Protein AF-A0A2W2DUC1-F1 (afdb_monomer_lite)

Secondary structure (DSSP, 8-state):
--EEEEEEEEEEEEEETTEEEEEEEEEEEE--TTSSSPEEEEEEEEEEEEEETTEEEEEEEEE-

Radius of gyration: 15.03 Å; chains: 1; bounding box: 31×21×43 Å

Sequence (64 aa):
MLSHPEVSSAGVITAEPSRVELLLYVNQYRRNVNTTGEKVDQNRVVLTLVAVDGEWRIAKAIAV

pLDDT: mean 86.63, std 15.23, range [52.31, 98.62]

Structure (mmCIF, N/CA/C/O backbone):
data_AF-A0A2W2DUC1-F1
#
_entry.id   AF-A0A2W2DUC1-F1
#
loop_
_atom_site.group_PDB
_atom_site.id
_atom_site.type_symbol
_atom_site.label_atom_id
_atom_site.label_alt_id
_atom_site.label_comp_id
_atom_site.label_asym_id
_atom_site.label_entity_id
_atom_site.label_seq_id
_atom_site.pdbx_PDB_ins_code
_atom_site.Cartn_x
_atom_site.Cartn_y
_atom_site.Cartn_z
_atom_site.occupancy
_atom_site.B_iso_or_equiv
_atom_site.auth_seq_id
_atom_site.auth_comp_id
_atom_site.auth_asym_id
_atom_site.auth_atom_id
_atom_site.pdbx_PDB_model_num
ATOM 1 N N . MET A 1 1 ? 17.594 -13.985 -13.541 1.00 60.69 1 MET A N 1
ATOM 2 C CA . MET A 1 1 ? 16.892 -12.707 -13.778 1.00 60.69 1 MET A CA 1
ATOM 3 C C . MET A 1 1 ? 16.785 -12.001 -12.437 1.00 60.69 1 MET A C 1
ATOM 5 O O . MET A 1 1 ? 16.164 -12.559 -11.548 1.00 60.69 1 MET A O 1
ATOM 9 N N . LEU A 1 2 ? 17.461 -10.865 -12.251 1.00 57.62 2 LEU A N 1
ATOM 10 C CA . LEU A 1 2 ? 17.317 -10.044 -11.044 1.00 57.62 2 LEU A CA 1
ATOM 11 C C . LEU A 1 2 ? 16.323 -8.928 -11.375 1.00 57.62 2 LEU A C 1
ATOM 13 O O . LEU A 1 2 ? 16.543 -8.188 -12.333 1.00 57.62 2 LEU A O 1
ATOM 17 N N . SER A 1 3 ? 15.222 -8.858 -10.632 1.00 67.94 3 SER A N 1
ATOM 18 C CA . SER A 1 3 ? 14.255 -7.762 -10.700 1.00 67.94 3 SER A CA 1
ATOM 19 C C . SER A 1 3 ? 14.253 -7.030 -9.368 1.00 67.94 3 SER A C 1
ATOM 21 O O . SER A 1 3 ? 14.066 -7.669 -8.332 1.00 67.94 3 SER A O 1
ATOM 23 N N . HIS A 1 4 ? 14.456 -5.716 -9.396 1.00 74.50 4 HIS A N 1
ATOM 24 C CA . HIS A 1 4 ? 14.377 -4.870 -8.208 1.00 74.50 4 HIS A CA 1
ATOM 25 C C . HIS A 1 4 ? 13.130 -3.985 -8.329 1.00 74.50 4 HIS A C 1
ATOM 27 O O . HIS A 1 4 ? 13.122 -3.082 -9.169 1.00 74.50 4 HIS A O 1
ATOM 33 N N . PRO A 1 5 ? 12.041 -4.289 -7.601 1.00 81.38 5 PRO A N 1
ATOM 34 C CA . PRO A 1 5 ? 10.884 -3.413 -7.543 1.00 81.38 5 PRO A CA 1
ATOM 35 C C . PRO A 1 5 ? 11.193 -2.212 -6.645 1.00 81.38 5 PRO A C 1
ATOM 37 O O . PRO A 1 5 ? 11.618 -2.375 -5.504 1.00 81.38 5 PRO A O 1
ATOM 40 N N . GLU A 1 6 ? 10.939 -1.015 -7.149 1.00 89.56 6 GLU A N 1
ATOM 41 C CA . GLU A 1 6 ? 11.068 0.243 -6.422 1.00 89.56 6 GLU A CA 1
ATOM 42 C C . GLU A 1 6 ? 9.715 0.956 -6.429 1.00 89.56 6 GLU A C 1
ATOM 44 O O . GLU A 1 6 ? 9.090 1.099 -7.481 1.00 89.56 6 GLU A O 1
ATOM 49 N N . VAL A 1 7 ? 9.250 1.412 -5.265 1.00 91.88 7 VAL A N 1
ATOM 50 C CA . VAL A 1 7 ? 8.077 2.291 -5.194 1.00 91.88 7 VAL A CA 1
ATOM 51 C C . VAL A 1 7 ? 8.517 3.691 -5.610 1.00 91.88 7 VAL A C 1
ATOM 53 O O . VAL A 1 7 ? 9.283 4.332 -4.900 1.00 91.88 7 VAL A O 1
ATOM 56 N N . SER A 1 8 ? 8.025 4.166 -6.750 1.00 93.50 8 SER A N 1
ATOM 57 C CA . SER A 1 8 ? 8.359 5.488 -7.287 1.00 93.50 8 SER A CA 1
ATOM 58 C C . SER A 1 8 ? 7.415 6.585 -6.797 1.00 93.50 8 SER A C 1
ATOM 60 O O . SER A 1 8 ? 7.790 7.754 -6.748 1.00 93.50 8 SER A O 1
ATOM 62 N N . SER A 1 9 ? 6.184 6.226 -6.424 1.00 94.94 9 SER A N 1
ATOM 63 C CA . SER A 1 9 ? 5.210 7.147 -5.838 1.00 94.94 9 SER A CA 1
ATOM 64 C C . SER A 1 9 ? 4.127 6.392 -5.066 1.00 94.94 9 SER A C 1
ATOM 66 O O . SER A 1 9 ? 3.842 5.227 -5.353 1.00 94.94 9 SER A O 1
ATOM 68 N N . ALA A 1 10 ? 3.500 7.071 -4.108 1.00 96.94 10 ALA A N 1
ATOM 69 C CA . ALA A 1 10 ? 2.366 6.568 -3.346 1.00 96.94 10 ALA A CA 1
ATOM 70 C C . ALA A 1 10 ? 1.288 7.653 -3.220 1.00 96.94 10 ALA A C 1
ATOM 72 O O . ALA A 1 10 ? 1.592 8.814 -2.952 1.00 96.94 10 ALA A O 1
ATOM 73 N N . GLY A 1 11 ? 0.028 7.261 -3.388 1.00 97.62 11 GLY A N 1
ATOM 74 C CA . GLY A 1 11 ? -1.146 8.093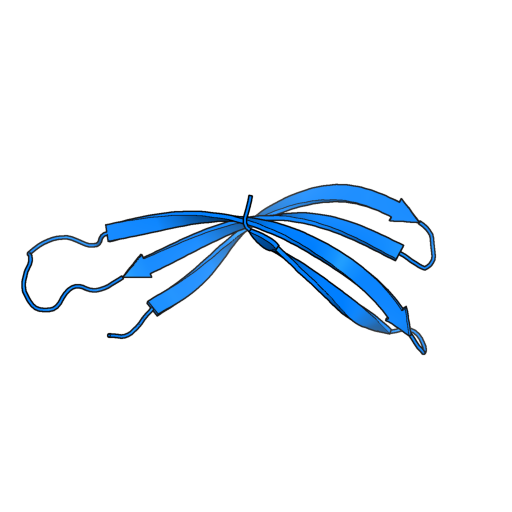 -3.143 1.00 97.62 11 GLY A CA 1
ATOM 75 C C . GLY A 1 11 ? -2.087 7.426 -2.147 1.00 97.62 11 GLY A C 1
ATOM 76 O O . GLY A 1 11 ? -2.223 6.204 -2.141 1.00 97.62 11 GLY A O 1
ATOM 77 N N . VAL A 1 12 ? -2.747 8.225 -1.313 1.00 98.06 12 VAL A N 1
ATOM 78 C CA . VAL A 1 12 ? -3.784 7.741 -0.394 1.00 98.06 12 VAL A CA 1
ATOM 79 C C . VAL A 1 12 ? -5.109 7.662 -1.147 1.00 98.06 12 VAL A C 1
ATOM 81 O O . VAL A 1 12 ? -5.547 8.656 -1.722 1.00 98.06 12 VAL A O 1
ATOM 84 N N . ILE A 1 13 ? -5.739 6.488 -1.146 1.00 98.12 13 ILE A N 1
ATOM 85 C CA . ILE A 1 13 ? -7.102 6.289 -1.657 1.00 98.12 13 ILE A CA 1
ATOM 86 C C . ILE A 1 13 ? -8.096 6.562 -0.523 1.00 98.12 13 ILE A C 1
ATOM 88 O O . ILE A 1 13 ? -8.972 7.411 -0.658 1.00 98.12 13 ILE A O 1
ATOM 92 N N . THR A 1 14 ? -7.928 5.879 0.613 1.00 98.25 14 THR A N 1
ATOM 93 C CA . THR A 1 14 ? -8.705 6.085 1.845 1.00 98.25 14 THR A CA 1
ATOM 94 C C . THR A 1 14 ? -7.799 5.987 3.069 1.00 98.25 14 THR A C 1
ATOM 96 O O . THR A 1 14 ? -6.792 5.274 3.054 1.00 98.25 14 THR A O 1
ATOM 99 N N . ALA A 1 15 ? -8.151 6.708 4.136 1.00 97.94 15 ALA A N 1
ATOM 100 C CA . ALA A 1 15 ? -7.453 6.649 5.414 1.00 97.94 15 ALA A CA 1
ATOM 101 C C . ALA A 1 15 ? -8.450 6.733 6.574 1.00 97.94 15 ALA A C 1
ATOM 103 O O . ALA A 1 15 ? -9.081 7.763 6.805 1.00 97.94 15 ALA A O 1
ATOM 104 N N . GLU A 1 16 ? -8.559 5.634 7.305 1.00 97.38 16 GLU A N 1
ATOM 105 C CA . GLU A 1 16 ? -9.337 5.481 8.527 1.00 97.38 16 GLU A CA 1
ATOM 106 C C . GLU A 1 16 ? -8.396 5.084 9.679 1.00 97.38 16 GLU A C 1
ATOM 108 O O . GLU A 1 16 ? -7.301 4.571 9.428 1.00 97.38 16 GLU A O 1
ATOM 113 N N . PRO A 1 17 ? -8.795 5.261 10.954 1.00 97.12 17 PRO A N 1
ATOM 114 C CA . PRO A 1 17 ? -7.917 4.987 12.096 1.00 97.12 17 PRO A CA 1
ATOM 115 C C . PRO A 1 17 ? -7.317 3.572 12.137 1.00 97.12 17 PRO A C 1
ATOM 117 O O . PRO A 1 17 ? -6.228 3.392 12.672 1.00 97.12 17 PRO A O 1
ATOM 120 N N . SER A 1 18 ? -8.008 2.573 11.578 1.00 97.31 18 SER A N 1
ATOM 121 C CA . SER A 1 18 ? -7.578 1.168 11.582 1.00 97.31 18 SER A CA 1
ATOM 122 C C . SER A 1 18 ? -7.333 0.574 10.193 1.00 97.31 18 SER A C 1
ATOM 124 O O . SER A 1 18 ? -6.934 -0.590 10.095 1.00 97.31 18 SER A O 1
ATOM 126 N N . ARG A 1 19 ? -7.548 1.342 9.115 1.00 98.19 19 ARG A N 1
ATOM 127 C CA . ARG A 1 19 ? -7.422 0.868 7.732 1.00 98.19 19 ARG A CA 1
ATOM 128 C C . ARG A 1 19 ? -6.971 1.980 6.794 1.00 98.19 19 ARG A C 1
ATOM 130 O O . ARG A 1 19 ? -7.544 3.062 6.785 1.00 98.19 19 ARG A O 1
ATOM 137 N N . VAL A 1 20 ? -5.991 1.686 5.948 1.00 98.50 20 VAL A N 1
ATOM 138 C CA . VAL A 1 20 ? -5.530 2.600 4.894 1.00 98.50 20 VAL A CA 1
ATOM 139 C C . VAL A 1 20 ? -5.481 1.850 3.572 1.00 98.50 20 VAL A C 1
ATOM 141 O O . VAL A 1 20 ? -5.021 0.709 3.513 1.00 98.50 20 VAL A O 1
ATOM 144 N N . GLU A 1 21 ? -5.931 2.494 2.503 1.00 98.56 21 GLU A N 1
ATOM 145 C CA . GLU A 1 21 ? -5.745 2.009 1.139 1.00 98.56 21 GLU A CA 1
ATOM 146 C C . GLU A 1 21 ? -4.851 2.978 0.374 1.00 98.56 21 GLU A C 1
ATOM 148 O O . GLU A 1 21 ? -5.095 4.185 0.344 1.00 98.56 21 GLU A O 1
ATOM 153 N N . LEU A 1 22 ? -3.803 2.440 -0.245 1.00 98.44 22 LEU A N 1
ATOM 154 C CA . LEU A 1 22 ? -2.814 3.196 -1.001 1.00 98.44 22 LEU A CA 1
ATOM 155 C C . LEU A 1 22 ? -2.812 2.747 -2.458 1.00 98.44 22 LEU A C 1
ATOM 157 O O . LEU A 1 22 ? -2.884 1.553 -2.741 1.00 98.44 22 LEU A O 1
ATOM 161 N N . LEU A 1 23 ? -2.645 3.698 -3.372 1.00 98.12 23 LEU A N 1
ATOM 162 C CA . LEU A 1 23 ? -2.212 3.437 -4.738 1.00 98.12 23 LEU A CA 1
ATOM 163 C C . LEU A 1 23 ? -0.694 3.614 -4.804 1.00 98.12 23 LEU A C 1
ATOM 165 O O . LEU A 1 23 ? -0.190 4.712 -4.580 1.00 98.12 23 LEU A O 1
ATOM 169 N N . LEU A 1 24 ? 0.030 2.552 -5.134 1.00 96.94 24 LEU A N 1
ATOM 170 C CA . LEU A 1 24 ? 1.477 2.565 -5.310 1.00 96.94 24 LEU A CA 1
ATOM 171 C C . LEU A 1 24 ? 1.826 2.489 -6.793 1.00 96.94 24 LEU A C 1
ATOM 173 O O . LEU A 1 24 ? 1.314 1.631 -7.513 1.00 96.94 24 LEU A O 1
ATOM 177 N N . TYR A 1 25 ? 2.745 3.345 -7.223 1.00 94.50 25 TYR A N 1
ATOM 178 C CA . TYR A 1 25 ? 3.435 3.223 -8.500 1.00 94.50 25 TYR A CA 1
ATOM 179 C C . TYR A 1 25 ? 4.751 2.491 -8.255 1.00 94.50 25 TYR A C 1
ATOM 181 O O . TYR A 1 25 ? 5.555 2.914 -7.424 1.00 94.50 25 TYR A O 1
ATOM 189 N N . VAL A 1 26 ? 4.954 1.372 -8.946 1.00 92.62 26 VAL A N 1
ATOM 190 C CA . VAL A 1 26 ? 6.098 0.482 -8.751 1.00 92.62 26 VAL A CA 1
ATOM 191 C C . VAL A 1 26 ? 6.846 0.327 -10.065 1.00 92.62 26 VAL A C 1
ATOM 193 O O . VAL A 1 26 ? 6.325 -0.236 -11.026 1.00 92.62 26 VAL A O 1
ATOM 196 N N . ASN A 1 27 ? 8.092 0.781 -10.087 1.00 88.94 27 ASN A N 1
ATOM 197 C CA . ASN A 1 27 ? 9.011 0.540 -11.185 1.00 88.94 27 ASN A CA 1
ATOM 198 C C . ASN A 1 27 ? 9.712 -0.799 -10.946 1.00 88.94 27 ASN A C 1
ATOM 200 O O . ASN A 1 27 ? 10.357 -0.997 -9.921 1.00 88.94 27 ASN A O 1
ATOM 204 N N . GLN A 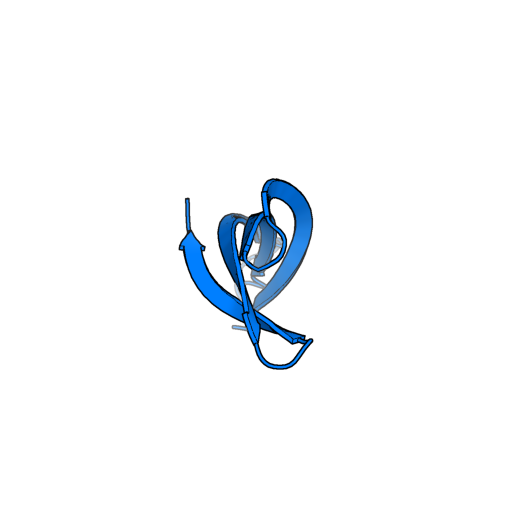1 28 ? 9.605 -1.732 -11.886 1.00 79.81 28 GLN A N 1
ATOM 205 C CA . GLN A 1 28 ? 10.360 -2.978 -11.865 1.00 79.81 28 GLN A CA 1
ATOM 206 C C . GLN A 1 28 ? 11.423 -2.952 -12.953 1.00 79.81 28 GLN A C 1
ATOM 208 O O . GLN A 1 28 ? 11.128 -3.088 -14.142 1.00 79.81 28 GLN A O 1
ATOM 213 N N . TYR A 1 29 ? 12.677 -2.821 -12.537 1.00 73.56 29 TYR A N 1
ATOM 214 C CA . TYR A 1 29 ? 13.813 -2.890 -13.445 1.00 73.56 29 TYR A CA 1
ATOM 215 C C . TYR A 1 29 ? 14.113 -4.353 -13.764 1.00 73.56 29 TYR A C 1
ATOM 217 O O . TYR A 1 29 ? 14.433 -5.145 -12.872 1.00 73.56 29 TYR A O 1
ATOM 225 N N . ARG A 1 30 ? 13.998 -4.741 -15.038 1.00 66.88 30 ARG A N 1
ATOM 226 C CA . ARG A 1 30 ? 14.377 -6.077 -15.515 1.00 66.88 30 ARG A CA 1
ATOM 227 C C . ARG A 1 30 ? 15.654 -5.962 -16.340 1.00 66.88 30 ARG A C 1
ATOM 229 O O . ARG A 1 30 ? 15.623 -5.488 -17.474 1.00 66.88 30 ARG A O 1
ATOM 236 N N . ARG A 1 31 ? 16.781 -6.444 -15.802 1.00 61.75 31 ARG A N 1
ATOM 237 C CA . ARG A 1 31 ? 18.029 -6.552 -16.574 1.00 61.75 31 ARG A CA 1
ATOM 238 C C . ARG A 1 31 ? 17.968 -7.808 -17.448 1.00 61.75 31 ARG A C 1
ATOM 240 O O . ARG A 1 31 ? 18.058 -8.928 -16.942 1.00 61.75 31 ARG A O 1
ATOM 247 N N . ASN A 1 32 ? 17.773 -7.619 -18.750 1.00 54.41 32 ASN A N 1
ATOM 248 C CA . ASN A 1 32 ? 17.735 -8.704 -19.724 1.00 54.41 32 ASN A CA 1
ATOM 249 C C . ASN A 1 32 ? 19.168 -8.999 -20.190 1.00 54.41 32 ASN A C 1
ATOM 251 O O . ASN A 1 32 ? 19.828 -8.125 -20.740 1.00 54.41 32 ASN A O 1
ATOM 255 N N . VAL A 1 33 ? 19.673 -10.210 -19.953 1.00 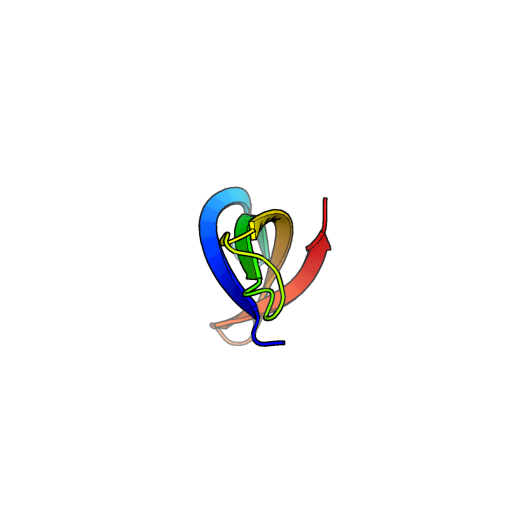57.56 33 VAL A N 1
ATOM 256 C CA . VAL A 1 33 ? 21.082 -10.566 -20.235 1.00 57.56 33 VAL A CA 1
ATOM 257 C C . VAL A 1 33 ? 21.422 -10.643 -21.733 1.00 57.56 33 VAL A C 1
ATOM 259 O O . VAL A 1 33 ? 22.591 -10.754 -22.076 1.00 57.56 33 VAL A O 1
ATOM 262 N N . ASN A 1 34 ? 20.421 -10.538 -22.617 1.00 56.53 34 ASN A N 1
ATOM 263 C CA . ASN A 1 34 ? 20.560 -10.728 -24.067 1.00 56.53 34 ASN A CA 1
ATOM 264 C C . ASN A 1 34 ? 20.194 -9.487 -24.908 1.00 56.53 34 ASN A C 1
ATOM 266 O O . ASN A 1 34 ? 20.073 -9.592 -26.127 1.00 56.53 34 ASN A O 1
ATOM 270 N N . THR A 1 35 ? 19.948 -8.318 -24.307 1.00 52.31 35 THR A N 1
ATOM 271 C CA . THR A 1 35 ? 19.546 -7.117 -25.062 1.00 52.31 35 THR A CA 1
ATOM 272 C C . THR A 1 35 ? 20.119 -5.865 -24.413 1.00 52.31 35 THR A C 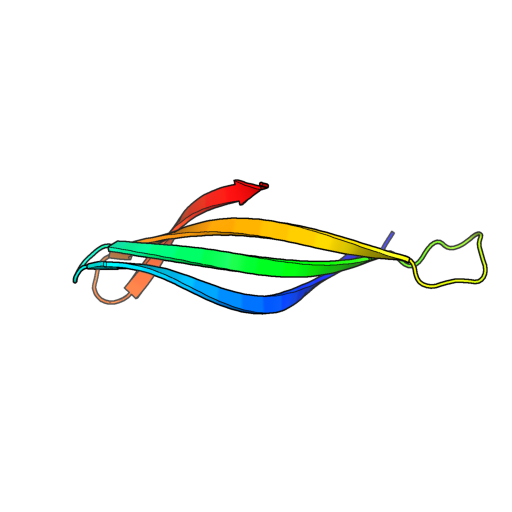1
ATOM 274 O O . THR A 1 35 ? 19.959 -5.656 -23.213 1.00 52.31 35 THR A O 1
ATOM 277 N N . THR A 1 36 ? 20.785 -5.026 -25.203 1.00 53.19 36 THR A N 1
ATOM 278 C CA . THR A 1 36 ? 21.335 -3.741 -24.765 1.00 53.19 36 THR A CA 1
ATOM 279 C C . THR A 1 36 ? 20.183 -2.774 -24.467 1.00 53.19 36 THR A C 1
ATOM 281 O O . THR A 1 36 ? 19.688 -2.096 -25.360 1.00 53.19 36 THR A O 1
ATOM 284 N N . GLY A 1 37 ? 19.698 -2.759 -23.225 1.00 58.22 37 GLY A N 1
ATOM 285 C CA . GLY A 1 37 ? 18.666 -1.825 -22.770 1.00 58.22 37 GLY A CA 1
ATOM 286 C C . GLY A 1 37 ? 18.014 -2.252 -21.456 1.00 58.22 37 GLY A C 1
ATOM 287 O O . GLY A 1 37 ? 17.574 -3.392 -21.306 1.00 58.22 37 GLY A O 1
ATOM 288 N N . GLU A 1 38 ? 17.943 -1.333 -20.495 1.00 60.22 38 GLU A N 1
ATOM 289 C CA . GLU A 1 38 ? 17.151 -1.514 -19.281 1.00 60.22 38 GLU A CA 1
ATOM 290 C C . GLU A 1 38 ? 15.665 -1.362 -19.622 1.00 60.22 38 GLU A C 1
ATOM 292 O O . GLU A 1 38 ? 15.240 -0.332 -20.144 1.00 60.22 38 GLU A O 1
ATOM 297 N N . LYS A 1 39 ? 14.865 -2.400 -19.356 1.00 69.81 39 LYS A N 1
ATOM 298 C CA . LYS A 1 39 ? 13.408 -2.321 -19.484 1.00 69.81 39 LYS A CA 1
ATOM 299 C C . LYS A 1 39 ? 12.815 -2.063 -18.103 1.00 69.81 39 LYS A C 1
ATOM 301 O O . LYS A 1 39 ? 12.939 -2.912 -17.217 1.00 69.81 39 LYS A O 1
ATOM 306 N N . VAL A 1 40 ? 12.162 -0.915 -17.949 1.00 70.44 40 VAL A N 1
ATOM 307 C CA . VAL A 1 40 ? 11.366 -0.581 -16.764 1.00 70.44 40 VAL A CA 1
ATOM 308 C C . VAL A 1 40 ? 9.925 -1.007 -17.019 1.00 70.44 40 VAL A C 1
ATOM 310 O O . VAL A 1 40 ? 9.315 -0.590 -18.001 1.00 70.44 40 VAL A O 1
ATOM 313 N N . ASP A 1 41 ? 9.399 -1.867 -16.157 1.00 78.38 41 ASP A N 1
ATOM 314 C CA . ASP A 1 41 ? 7.991 -2.253 -16.132 1.00 78.38 41 ASP A CA 1
ATOM 315 C C . ASP A 1 41 ? 7.282 -1.439 -15.042 1.00 78.38 41 ASP A C 1
ATOM 317 O O . ASP A 1 41 ? 7.651 -1.523 -13.870 1.00 78.38 41 ASP A O 1
ATOM 321 N N . GLN A 1 42 ? 6.327 -0.595 -15.431 1.00 80.75 42 GLN A N 1
ATOM 322 C CA . GLN A 1 42 ? 5.618 0.301 -14.517 1.00 80.75 42 GLN A CA 1
ATOM 323 C C . GLN A 1 42 ? 4.297 -0.335 -14.098 1.00 80.75 42 GLN A C 1
ATOM 325 O O . GLN A 1 42 ? 3.326 -0.338 -14.852 1.00 80.75 42 GLN A O 1
ATOM 330 N N . ASN A 1 43 ? 4.262 -0.857 -12.877 1.00 89.12 43 ASN A N 1
ATOM 331 C CA . ASN A 1 43 ? 3.083 -1.482 -12.299 1.00 89.12 43 ASN A CA 1
ATOM 332 C C . ASN A 1 43 ? 2.377 -0.525 -11.340 1.00 89.12 43 ASN A C 1
ATOM 334 O O . ASN A 1 43 ? 3.007 0.291 -10.666 1.00 89.12 43 ASN A O 1
ATOM 338 N N . ARG A 1 44 ? 1.055 -0.661 -11.241 1.00 94.19 44 ARG A N 1
ATOM 339 C CA . ARG A 1 44 ? 0.249 0.002 -10.213 1.00 94.19 44 ARG A CA 1
ATOM 340 C C . ARG A 1 44 ? -0.285 -1.050 -9.262 1.00 94.19 44 ARG A C 1
ATOM 342 O O . ARG A 1 44 ? -0.758 -2.094 -9.706 1.00 94.19 44 ARG A O 1
ATOM 349 N N . VAL A 1 45 ? -0.206 -0.778 -7.967 1.00 96.06 45 VAL A N 1
ATOM 350 C CA . VAL A 1 45 ? -0.666 -1.695 -6.922 1.00 96.06 45 VAL A CA 1
ATOM 351 C C . VAL A 1 45 ? -1.590 -0.953 -5.974 1.00 96.06 45 VAL A C 1
ATOM 353 O O . VAL A 1 45 ? -1.217 0.084 -5.438 1.00 96.06 45 VAL A O 1
ATOM 356 N N . VAL A 1 46 ? -2.774 -1.504 -5.724 1.00 98.00 46 VAL A N 1
ATOM 357 C CA . VAL A 1 46 ? -3.595 -1.099 -4.581 1.00 98.00 46 VAL A CA 1
ATOM 358 C C . VAL A 1 46 ? -3.169 -1.931 -3.376 1.00 98.00 46 VAL A C 1
ATOM 360 O O . VAL A 1 46 ? -3.293 -3.159 -3.393 1.00 98.00 46 VAL A O 1
ATOM 363 N N . LEU A 1 47 ? -2.645 -1.263 -2.349 1.00 98.31 47 LEU A N 1
ATOM 364 C CA . LEU A 1 47 ? -2.218 -1.860 -1.087 1.00 98.31 47 LEU A CA 1
ATOM 365 C C . LEU A 1 47 ? -3.230 -1.517 0.011 1.00 98.31 47 LEU A C 1
ATO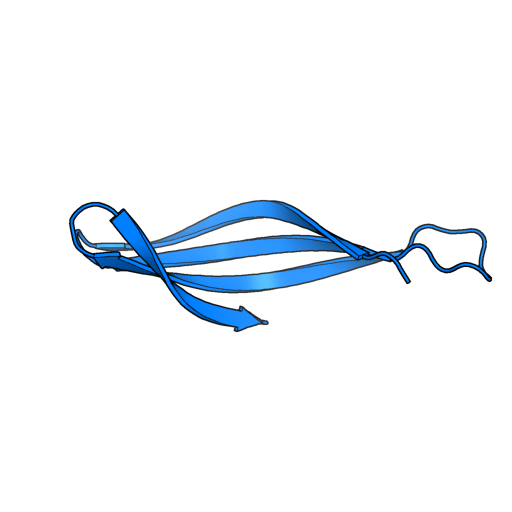M 367 O O . LEU A 1 47 ? -3.471 -0.344 0.282 1.00 98.31 47 LEU A O 1
ATOM 371 N N . THR A 1 48 ? -3.786 -2.528 0.671 1.00 98.56 48 THR A N 1
ATOM 372 C CA . THR A 1 48 ? -4.619 -2.361 1.868 1.00 98.56 48 THR A CA 1
ATOM 373 C C . THR A 1 48 ? -3.79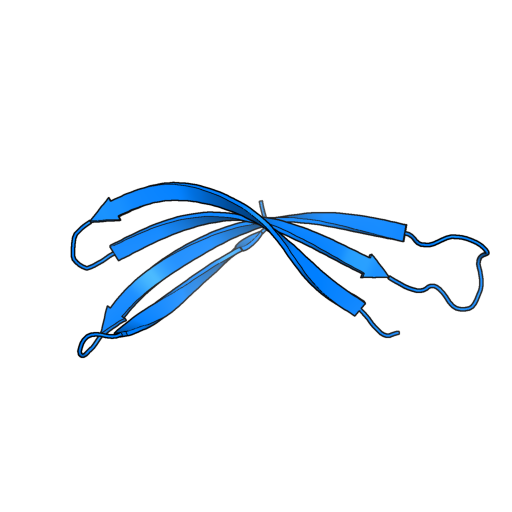4 -2.697 3.102 1.00 98.56 48 THR A C 1
ATOM 375 O O . THR A 1 48 ? -3.266 -3.807 3.221 1.00 98.56 48 THR A O 1
ATOM 378 N N . LEU A 1 49 ? -3.724 -1.752 4.034 1.00 98.62 49 LEU A N 1
ATOM 379 C CA . LEU A 1 49 ? -3.074 -1.881 5.331 1.00 98.62 49 LEU A CA 1
ATOM 380 C C . LEU A 1 49 ? -4.134 -1.899 6.437 1.00 98.62 49 LEU A C 1
ATOM 382 O O . LEU A 1 49 ? -5.114 -1.156 6.368 1.00 98.62 49 LEU A O 1
ATOM 386 N N . VAL A 1 50 ? -3.922 -2.719 7.462 1.00 98.56 50 VAL A N 1
ATOM 387 C CA . VAL A 1 50 ? -4.739 -2.756 8.685 1.00 98.56 50 VAL A CA 1
ATOM 388 C C . VAL A 1 50 ? -3.854 -2.553 9.907 1.00 98.56 50 VAL A C 1
ATOM 390 O O . VAL A 1 50 ? -2.733 -3.062 9.942 1.00 98.56 50 VAL A O 1
ATOM 393 N N . ALA A 1 51 ? -4.339 -1.803 10.892 1.00 97.50 51 ALA A N 1
ATOM 394 C CA . ALA A 1 51 ? -3.633 -1.613 12.153 1.00 97.50 51 ALA A CA 1
ATOM 395 C C . ALA A 1 51 ? -3.875 -2.823 13.072 1.00 97.50 51 ALA A C 1
ATOM 397 O O . ALA A 1 51 ? -5.020 -3.141 13.393 1.00 97.50 51 ALA A O 1
ATOM 398 N N . VAL A 1 52 ? -2.804 -3.491 13.497 1.00 97.06 52 VAL A N 1
ATOM 399 C CA . VAL A 1 52 ? -2.818 -4.630 14.425 1.00 97.06 52 VAL A CA 1
ATOM 400 C C . VAL A 1 52 ? -1.768 -4.363 15.493 1.00 97.06 52 VAL A C 1
ATOM 402 O O . VAL A 1 52 ? -0.605 -4.153 15.162 1.00 97.06 52 VAL A O 1
ATOM 405 N N . ASP A 1 53 ? -2.187 -4.323 16.758 1.00 95.44 53 ASP A N 1
ATOM 406 C CA . ASP A 1 53 ? -1.308 -4.102 17.917 1.00 95.44 53 ASP A CA 1
ATOM 407 C C . ASP A 1 53 ? -0.390 -2.867 17.790 1.00 95.44 53 ASP A C 1
ATOM 409 O O . ASP A 1 53 ? 0.761 -2.869 18.216 1.00 95.44 53 ASP A O 1
ATOM 413 N N . GLY A 1 54 ? -0.910 -1.789 17.190 1.00 94.19 54 GLY A N 1
ATOM 414 C CA . GLY A 1 54 ? -0.174 -0.534 16.984 1.00 94.19 54 GLY A CA 1
ATOM 415 C C . GLY A 1 54 ? 0.714 -0.500 15.735 1.00 94.19 54 GLY A C 1
ATOM 416 O O . GLY A 1 54 ? 1.357 0.517 15.481 1.00 94.19 54 GLY A O 1
ATOM 417 N N . GLU A 1 55 ? 0.721 -1.558 14.924 1.00 97.12 55 GLU A N 1
ATOM 418 C CA . GLU A 1 55 ? 1.509 -1.649 13.695 1.00 97.12 55 GLU A CA 1
ATOM 419 C C . GLU A 1 55 ? 0.629 -1.788 12.451 1.00 97.12 55 GLU A C 1
ATOM 421 O O . GLU A 1 55 ? -0.399 -2.464 12.459 1.00 97.12 55 GLU A O 1
ATOM 426 N N . TRP A 1 56 ? 1.059 -1.202 11.334 1.00 98.06 56 TRP A N 1
ATOM 427 C CA . TRP A 1 56 ? 0.393 -1.394 10.047 1.00 98.06 56 TRP A CA 1
ATOM 428 C C . TRP A 1 56 ? 0.862 -2.686 9.381 1.00 98.06 56 TRP A C 1
ATOM 430 O O . TRP A 1 56 ? 2.046 -2.872 9.098 1.00 98.06 56 TRP A O 1
ATOM 440 N N . ARG A 1 57 ? -0.082 -3.579 9.087 1.00 98.06 57 ARG A N 1
ATOM 441 C CA . ARG A 1 57 ? 0.152 -4.859 8.413 1.00 98.06 57 ARG A CA 1
ATOM 442 C C . ARG A 1 57 ? -0.503 -4.861 7.039 1.00 98.06 57 ARG A C 1
ATOM 444 O O . ARG A 1 57 ? -1.596 -4.329 6.868 1.00 98.06 57 ARG A O 1
ATOM 451 N N . ILE A 1 58 ? 0.148 -5.486 6.058 1.00 97.81 58 ILE A N 1
ATOM 452 C CA . ILE A 1 58 ? -0.421 -5.659 4.717 1.00 97.81 58 ILE A CA 1
ATOM 453 C C . ILE A 1 58 ? -1.536 -6.703 4.792 1.00 97.81 58 ILE A C 1
ATOM 455 O O . ILE A 1 58 ? -1.272 -7.877 5.038 1.00 97.81 58 ILE A O 1
ATOM 459 N N . ALA A 1 59 ? -2.772 -6.276 4.548 1.00 97.88 59 ALA A N 1
ATOM 460 C CA . ALA A 1 59 ? -3.922 -7.166 4.424 1.00 97.88 59 ALA A CA 1
ATOM 461 C C . ALA A 1 59 ? -4.143 -7.617 2.975 1.00 97.88 59 ALA A C 1
ATOM 463 O O . ALA A 1 59 ? -4.614 -8.728 2.734 1.00 97.88 59 ALA A O 1
ATOM 464 N N . LYS A 1 60 ? -3.831 -6.755 1.997 1.00 97.94 60 LYS A N 1
ATOM 465 C CA . LYS A 1 60 ? -4.055 -7.040 0.575 1.00 97.94 60 LYS A CA 1
ATOM 466 C C . LYS A 1 60 ? -3.105 -6.247 -0.316 1.00 97.94 60 LYS A C 1
ATOM 468 O O . LYS A 1 60 ? -2.823 -5.091 -0.028 1.00 97.94 60 LYS A O 1
ATOM 473 N N . ALA A 1 61 ? -2.681 -6.846 -1.425 1.00 96.69 61 ALA A N 1
ATOM 474 C CA . ALA A 1 61 ? -1.977 -6.176 -2.515 1.00 96.69 61 ALA A CA 1
ATOM 475 C C . ALA A 1 61 ? -2.536 -6.690 -3.849 1.00 96.69 61 ALA A C 1
ATOM 477 O O . ALA A 1 61 ? -2.540 -7.899 -4.079 1.00 96.69 61 ALA A O 1
ATOM 478 N N . ILE A 1 62 ? -3.039 -5.802 -4.709 1.00 96.62 62 ILE A N 1
ATOM 479 C CA . ILE A 1 62 ? -3.614 -6.164 -6.016 1.00 96.62 62 ILE A CA 1
ATOM 480 C C . ILE A 1 62 ? -2.999 -5.288 -7.104 1.00 96.62 62 ILE A C 1
ATOM 482 O O . ILE A 1 62 ? -2.957 -4.070 -6.948 1.00 96.62 62 ILE A O 1
ATOM 486 N N . ALA A 1 63 ? -2.558 -5.896 -8.204 1.00 92.88 63 ALA A N 1
ATOM 487 C CA . ALA A 1 63 ? -2.118 -5.166 -9.391 1.00 92.88 63 ALA A CA 1
ATOM 488 C C . ALA A 1 63 ? -3.316 -4.612 -10.187 1.00 92.88 63 ALA A C 1
ATOM 490 O O . ALA A 1 63 ? -4.342 -5.288 -10.287 1.00 92.88 63 ALA A O 1
ATOM 491 N N . VAL A 1 64 ? -3.173 -3.405 -10.750 1.00 86.19 64 VAL A N 1
ATOM 492 C CA . VAL A 1 64 ? -4.226 -2.678 -11.496 1.00 86.19 64 VAL A CA 1
ATOM 493 C C . VAL A 1 64 ? -3.852 -2.397 -12.942 1.00 86.19 64 VAL A C 1
ATOM 495 O O . VAL A 1 64 ? -2.832 -1.702 -13.178 1.00 86.19 64 VAL A O 1
#

Organism: NCBI:txid1655439

Foldseek 3Di:
DDKDKDFPDKDWPDDDPFKTKIKTWIWIWDDDPPDPDIDTDTWIWIWMWGQDPNDTDTPDIDID

=== Feature glossary ===
The record interleaves many kinds of information about one protein. Here is each kind framed as the question it answers.

Q: Are the domains correctly placed relative to each other?
A: Predicted aligned error is AlphaFold's pairwise confidence. Unlike pLDDT (per-residue), PAE is per-residue-pair and captures whether two parts of the structure are correctly placed relative to each other. Units are ångströms of expected positional error.

Q: Which residues are in helices, strands, or loops?
A: Eight-state secondary structure (DSSP): H is the canonical α-helix, G the tighter 3₁₀-helix, I the wider π-helix; E/B are β-structure, T and S are turns and bends, and '-' is everything else. DSSP derives these from the pattern of main-chain N–H···O=C hydrogen bonds, not from the sequence.

Q: What if only a Cα trace is available?
A: P-SEA three-state annotation labels each residue as helix, strand, or coil based purely on the geometry of the Cα trace. It serves as a fallback when the full backbone (and thus DSSP) is unavailable.

Q: What are the backbone torsion angles?
A: φ (phi) and ψ (psi) are the two rotatable backbone dihedrals per residue: φ is the C(i-1)–N–Cα–C torsion, ψ is the N–Cα–C–N(i+1) torsion, both in degrees on (−180°, 180°]. α-helical residues cluster near (−60°, −45°); β-strand residues near (−120°, +130°). A Ramachandran plot is simply a scatter of (φ, ψ) for every residue.

Q: What known structures does this most resemble?
A: Structural nearest neighbors (via Foldseek easy-search vs the PDB). Reported per hit: target PDB id, E-value, and alignment TM-score. A TM-score above ~0.5 is the conventional threshold for 'same fold'.

Q: What family and function is it annotated with?
A: Database cross-references. InterPro integrates a dozen domain/family signature databases into unified entries with residue-range hits. GO terms attach function/process/location labels with evidence codes. CATH codes position the fold in a four-level structural taxonomy. Organism is the NCBI-taxonomy species name.

Q: Which residues are buried vs exposed?
A: Solvent accessibility: the surface area of each residue that a 1.4 Å water probe can touch, in Å². When only backbone atoms are present the absolute values are lower than full-atom SASA (side chains contribute most of the area) and are flagged as backbone-only.

Q: What do the diagnostic plots show?
A: Three diagnostic plots accompany the record. The Cα contact map visualizes the tertiary structure as a 2D adjacency matrix (8 Å cutoff, sequence-local contacts suppressed). The Ramachandran plot shows the distribution of backbone (φ, ψ) torsions, with points in the α and β basins reflecting secondary structure content. The PAE plot shows AlphaFold's inter-residue confidence as a color matrix.

Q: What is the amino-acid chain?
A: The amino-acid sequence is the protein's primary structure: the linear order of residues from the N-terminus to the C-terminus, written in one-letter code. Everything else here — the 3D coordinates, the secondary structure, the domain annotations — is ultimately a consequence of this string.

Q: What do the rendered images show?
A: The six renders are orthographic views along the three Cartesian axes in both directions. Representation (cartoon, sticks, or surface) and color scheme (sequence-rainbow or by-chain) vary across proteins so the training set covers all the common visualization conventions.

Q: Where is each backbone atom in 3D?
A: The mmCIF table is the protein's shape written out atom by atom. For each backbone N, Cα, C, and carbonyl O, it records an (x, y, z) coordinate triple in Å plus the residue type, chain letter, and residue number.

Q: How mobile is each atom in the crystal?
A: For experimental (PDB) structures, the B-factor (temperature factor) quantifies the positional spread of each atom in the crystal — a combination of thermal vibration and static disorder — in units of Å². High B-factors mark flexible loops or poorly resolved regions; low B-factors mark the rigid, well-ordered core.

Q: How big and how compact is the whole molecule?
A: Three whole-structure scalars: the radius of gyration (RMS distance of Cα from centroid, in Å), the count of Cα–Cα contacts (pairs closer than 8 Å and separated by more than four residues in sequence — i.e. tertiary, not local, contacts), and the bounding-box dimensions. Together they distinguish compact globular folds from extended fibres or disordered chains.

Q: What does the local fold look like, residue by residue?
A: A 3Di character summarizes, for each residue, the relative orientation of the Cα frame of its nearest spatial neighbor. Because it encodes fold topology rather than chemistry, 3Di alignments detect remote structural similarity that sequence alignment misses.

Q: How confident is the AlphaFold model at each residue?
A: For AlphaFold models, the B-factor field carries pLDDT — the model's own estimate of local accuracy on a 0–100 scale. Regions with pLDDT<50 should be treated as essentially unmodeled; they often correspond to intrinsically disordered segments.